Protein AF-A0A5E4DAN8-F1 (afdb_monomer)

pLDDT: mean 85.04, std 5.86, range [59.47, 91.56]

Solvent-accessible surface area (backbone atoms only — not comparable to full-atom values): 3833 Å² total; per-residue (Å²): 96,96,88,60,73,96,67,92,77,82,84,68,89,46,71,76,35,74,42,75,49,98,74,32,41,36,40,32,40,66,90,77,73,41,78,48,79,45,62,92,75,88,55,80,91,69,59,71,90,86,81,90,85,133

Foldseek 3Di:
DVPDPDDCQDDDDDAQDWDDGPQWIWHQHPVVRDIDIDHPDDDPVPDDDDDDDD

InterPro domains:
  IPR013783 Immunoglobulin-like fold [G3DSA:2.60.40.10] (1-54)
  IPR036179 Immunoglobulin-like domain superfamily [SSF48726] (1-54)
  IPR051287 T cell receptor variable region [PTHR19367] (1-54)

Mean predicted aligned error: 4.88 Å

Sequence (54 aa):
YPGEGLQLFFRVSKANEKGSNRGFQATYNKEATSFHLEKDCVQESHSAVYYCAL

Structure (mmCIF, N/CA/C/O backbone):
data_AF-A0A5E4DAN8-F1
#
_entry.id   AF-A0A5E4DAN8-F1
#
loop_
_atom_site.group_PDB
_atom_site.id
_atom_site.type_symbol
_atom_site.label_atom_id
_atom_site.label_alt_id
_atom_site.label_comp_id
_atom_site.label_asym_id
_atom_site.label_entity_id
_atom_site.label_seq_id
_atom_site.pdbx_PDB_ins_code
_atom_site.Cartn_x
_atom_site.Cartn_y
_atom_site.Cartn_z
_atom_site.occupancy
_atom_site.B_iso_or_equiv
_atom_site.auth_seq_id
_atom_site.auth_comp_id
_atom_site.auth_asym_id
_atom_site.auth_atom_id
_atom_site.pdbx_PDB_model_num
ATOM 1 N N . TYR A 1 1 ? -6.382 4.561 15.319 1.00 59.47 1 TYR A N 1
ATOM 2 C CA . TYR A 1 1 ? -7.684 4.365 15.983 1.00 59.47 1 TYR A CA 1
ATOM 3 C C . TYR A 1 1 ? -8.781 5.088 15.223 1.00 59.47 1 TYR A C 1
ATOM 5 O O . TYR A 1 1 ? -8.495 6.113 14.611 1.00 59.47 1 TYR A O 1
ATOM 13 N N . PRO A 1 2 ? -10.022 4.571 15.223 1.00 67.06 2 PRO A N 1
ATOM 14 C CA . PRO A 1 2 ? -11.158 5.273 14.628 1.00 67.06 2 PRO A CA 1
ATOM 15 C C . PRO A 1 2 ? -11.252 6.695 15.203 1.00 67.06 2 PRO A C 1
ATOM 17 O O . PRO A 1 2 ? -11.268 6.857 16.419 1.00 67.06 2 PRO A O 1
ATOM 20 N N . GLY A 1 3 ? -11.253 7.715 14.340 1.00 80.25 3 GLY A N 1
ATOM 21 C CA . GLY A 1 3 ? -11.264 9.129 14.742 1.00 80.25 3 GLY A CA 1
ATOM 22 C C . GLY A 1 3 ? -9.891 9.816 14.805 1.00 80.25 3 GLY A C 1
ATOM 23 O O . GLY A 1 3 ? -9.846 11.041 14.865 1.00 80.25 3 GLY A O 1
ATOM 24 N N . GLU A 1 4 ? -8.775 9.081 14.720 1.00 78.25 4 GLU A N 1
ATOM 25 C CA . GLU A 1 4 ? -7.486 9.701 14.384 1.00 78.25 4 GLU A CA 1
ATOM 26 C C . GLU A 1 4 ? -7.497 10.110 12.906 1.00 78.25 4 GLU A C 1
ATOM 28 O O . GLU A 1 4 ? -7.893 9.330 12.037 1.00 78.25 4 GLU A O 1
ATOM 33 N N . GLY A 1 5 ? -7.057 11.336 12.612 1.00 84.94 5 GLY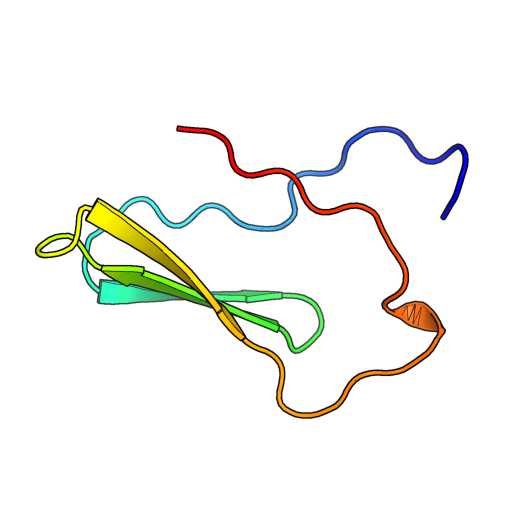 A N 1
ATOM 34 C CA . GLY A 1 5 ? -6.862 11.786 11.235 1.00 84.94 5 GLY A CA 1
ATOM 35 C C . GLY A 1 5 ? -5.839 10.929 10.481 1.00 84.94 5 GLY A C 1
ATOM 36 O O . GLY A 1 5 ? -5.102 10.135 11.072 1.00 84.94 5 GLY A O 1
ATOM 37 N N . LEU A 1 6 ? -5.772 11.109 9.159 1.00 89.50 6 LEU A N 1
ATOM 38 C CA . LEU A 1 6 ? -4.762 10.453 8.327 1.00 89.50 6 LEU A CA 1
ATOM 39 C C . LEU A 1 6 ? -3.356 10.811 8.822 1.00 89.50 6 LEU A C 1
ATOM 41 O O . LEU A 1 6 ? -2.997 11.983 8.920 1.00 89.50 6 LEU A O 1
ATOM 45 N N . GLN A 1 7 ? -2.556 9.787 9.106 1.00 88.00 7 GLN A N 1
ATOM 46 C CA . GLN A 1 7 ? -1.156 9.930 9.496 1.00 88.00 7 GLN A CA 1
ATOM 47 C C . GLN A 1 7 ? -0.269 9.312 8.418 1.00 88.00 7 GLN A C 1
ATOM 49 O O . GLN A 1 7 ? -0.553 8.220 7.920 1.00 88.00 7 GLN A O 1
ATOM 54 N N . LEU A 1 8 ? 0.820 10.001 8.065 1.00 87.69 8 LEU A N 1
ATOM 55 C CA . LEU A 1 8 ? 1.805 9.458 7.135 1.00 87.69 8 LEU A CA 1
ATOM 56 C C . LEU A 1 8 ? 2.481 8.243 7.775 1.00 87.69 8 LEU A C 1
ATOM 58 O O . LEU A 1 8 ? 3.216 8.374 8.753 1.00 87.69 8 LEU A O 1
ATOM 62 N N . PHE A 1 9 ? 2.227 7.063 7.211 1.00 85.25 9 PHE A N 1
ATOM 63 C CA . PHE A 1 9 ? 2.741 5.808 7.749 1.00 85.25 9 PHE A CA 1
ATOM 64 C C . PHE A 1 9 ? 4.102 5.442 7.150 1.00 85.25 9 PHE A C 1
ATOM 66 O O . PHE A 1 9 ? 5.066 5.201 7.877 1.00 85.25 9 PHE A O 1
ATOM 73 N N . PHE A 1 10 ? 4.196 5.485 5.822 1.00 85.12 10 PHE A N 1
ATOM 74 C CA . PHE A 1 10 ? 5.415 5.228 5.069 1.00 85.12 10 PHE A CA 1
ATOM 75 C C . PHE A 1 10 ? 5.535 6.176 3.891 1.00 85.12 10 PHE A C 1
ATOM 77 O O . PHE A 1 10 ? 4.545 6.519 3.249 1.00 85.12 10 PHE A O 1
ATOM 84 N N . ARG A 1 11 ? 6.776 6.533 3.572 1.00 84.06 11 ARG A N 1
ATOM 85 C CA . ARG A 1 11 ? 7.142 7.125 2.292 1.00 84.06 11 ARG A CA 1
ATOM 86 C C . ARG A 1 11 ? 8.407 6.433 1.815 1.00 84.06 11 ARG A C 1
ATOM 88 O O . ARG A 1 11 ? 9.468 6.641 2.390 1.00 84.06 11 ARG A O 1
ATOM 95 N N . VAL A 1 12 ? 8.273 5.606 0.787 1.00 80.94 12 VAL A N 1
ATOM 96 C CA . VAL A 1 12 ? 9.406 5.030 0.062 1.00 80.94 12 VAL A CA 1
ATOM 97 C C . VAL A 1 12 ? 9.421 5.715 -1.289 1.00 80.94 12 VAL A C 1
ATOM 99 O O . VAL A 1 12 ? 8.419 5.710 -1.997 1.00 80.94 12 VAL A O 1
ATOM 102 N N . SER A 1 13 ? 10.521 6.389 -1.597 1.00 77.69 13 SER A N 1
ATOM 103 C CA . SER A 1 13 ? 10.622 7.249 -2.780 1.00 77.69 13 SER A CA 1
ATOM 104 C C . SER A 1 13 ? 11.554 6.669 -3.835 1.00 77.69 13 SER A C 1
ATOM 106 O O . SER A 1 13 ? 11.453 7.012 -5.012 1.00 77.69 13 SER A O 1
ATOM 108 N N . LYS A 1 14 ? 12.454 5.770 -3.427 1.00 81.50 14 LYS A N 1
ATOM 109 C CA . LYS A 1 14 ? 13.434 5.137 -4.305 1.00 81.50 14 LYS A CA 1
ATOM 110 C C . LYS A 1 14 ? 13.097 3.666 -4.515 1.00 81.50 14 LYS A C 1
ATOM 112 O O . LYS A 1 14 ? 12.604 2.978 -3.628 1.00 81.50 14 LYS A O 1
ATOM 117 N N . ALA A 1 15 ? 13.381 3.175 -5.715 1.00 77.50 15 ALA A N 1
ATOM 118 C CA . ALA A 1 15 ? 13.281 1.750 -6.006 1.00 77.50 15 ALA A CA 1
ATOM 119 C C . ALA A 1 15 ? 14.205 0.959 -5.074 1.00 77.50 15 ALA A C 1
ATOM 121 O O . ALA A 1 15 ? 15.348 1.371 -4.868 1.00 77.50 15 ALA A O 1
ATOM 122 N N . ASN A 1 16 ? 13.716 -0.164 -4.544 1.00 73.38 16 ASN A N 1
ATOM 123 C CA . ASN A 1 16 ? 14.441 -1.037 -3.611 1.00 73.38 16 ASN A CA 1
ATOM 124 C C . ASN A 1 16 ? 14.805 -0.389 -2.263 1.00 73.38 16 ASN A C 1
ATOM 126 O O . ASN A 1 16 ? 15.560 -0.968 -1.481 1.00 73.38 16 ASN A O 1
ATOM 130 N N . GLU A 1 17 ? 14.269 0.795 -1.964 1.00 80.69 17 GLU A N 1
ATOM 131 C CA . GLU A 1 17 ? 14.351 1.373 -0.628 1.00 80.69 17 GLU A CA 1
ATOM 132 C C . GLU A 1 17 ? 13.389 0.619 0.296 1.00 80.69 17 GLU A C 1
ATOM 134 O O . GLU A 1 17 ? 12.241 0.338 -0.059 1.00 80.69 17 GLU A O 1
ATOM 139 N N . LYS A 1 18 ? 13.891 0.252 1.478 1.00 81.94 18 LYS A N 1
ATOM 140 C CA . LYS A 1 18 ? 13.111 -0.410 2.520 1.00 81.94 18 LYS A CA 1
ATOM 141 C C . LYS A 1 18 ? 12.803 0.591 3.621 1.00 81.94 18 LYS A C 1
ATOM 143 O O . LYS A 1 18 ? 13.716 1.114 4.257 1.00 81.94 18 LYS A O 1
ATOM 148 N N . GLY A 1 19 ? 11.522 0.852 3.848 1.00 82.81 19 GLY A N 1
ATOM 149 C CA . GLY A 1 19 ? 11.052 1.605 5.008 1.00 82.81 19 GLY A CA 1
ATOM 150 C C . GLY A 1 19 ? 10.729 0.662 6.163 1.00 82.81 19 GLY A C 1
ATOM 151 O O . GLY A 1 19 ? 10.205 -0.423 5.929 1.00 82.81 19 GLY A O 1
ATOM 152 N N . SER A 1 20 ? 10.990 1.077 7.406 1.00 86.56 20 SER A N 1
ATOM 153 C CA . SER A 1 20 ? 10.469 0.383 8.593 1.00 86.56 20 SER A CA 1
ATOM 154 C C . SER A 1 20 ? 9.766 1.361 9.535 1.00 86.56 20 SER A C 1
ATOM 156 O O . SER A 1 20 ? 10.249 2.468 9.763 1.00 86.56 20 SER A O 1
ATOM 158 N N . ASN A 1 21 ? 8.582 0.992 10.023 1.00 85.06 21 ASN A N 1
ATOM 159 C CA . ASN A 1 21 ? 7.790 1.811 10.945 1.00 85.06 21 ASN A CA 1
ATOM 160 C C . ASN A 1 21 ? 6.858 0.905 11.750 1.00 85.06 21 ASN A C 1
ATOM 162 O O . ASN A 1 21 ? 6.152 0.082 11.174 1.00 85.06 21 ASN A O 1
ATOM 166 N N . ARG A 1 22 ? 6.864 1.027 13.083 1.00 83.12 22 ARG A N 1
ATOM 167 C CA . ARG A 1 22 ? 6.042 0.207 14.001 1.00 83.12 22 ARG A CA 1
ATOM 168 C C . ARG A 1 22 ? 6.089 -1.299 13.681 1.00 83.12 22 ARG A C 1
ATOM 170 O O . ARG A 1 22 ? 5.071 -1.982 13.742 1.00 83.12 22 ARG A O 1
ATOM 177 N N . GLY A 1 23 ? 7.256 -1.812 13.284 1.00 85.38 23 GLY A N 1
ATOM 178 C CA . GLY A 1 23 ? 7.453 -3.220 12.913 1.00 85.38 23 GLY A CA 1
ATOM 179 C C . GLY A 1 23 ? 6.790 -3.649 11.599 1.00 85.38 23 GLY A C 1
ATOM 180 O O . GLY A 1 23 ? 6.657 -4.841 11.365 1.00 85.38 23 GLY A O 1
ATOM 181 N N . PHE A 1 24 ? 6.316 -2.713 10.780 1.00 90.06 24 PHE A N 1
ATOM 182 C CA . PHE A 1 24 ? 6.006 -2.959 9.375 1.00 90.06 24 PHE A CA 1
ATOM 183 C C . PHE A 1 24 ? 7.250 -2.684 8.529 1.00 90.06 24 PHE A C 1
ATOM 185 O O . PHE A 1 24 ? 8.031 -1.783 8.853 1.00 90.06 24 PHE A O 1
ATOM 192 N N . GLN A 1 25 ? 7.398 -3.428 7.440 1.00 91.56 25 GLN A N 1
ATOM 193 C CA . GLN A 1 25 ? 8.368 -3.198 6.380 1.00 91.56 25 GLN A CA 1
ATOM 194 C C . GLN A 1 25 ? 7.638 -2.796 5.104 1.00 91.56 25 GLN A C 1
ATOM 196 O O . GLN A 1 25 ? 6.595 -3.349 4.771 1.00 91.56 25 GLN A O 1
ATOM 201 N N . ALA A 1 26 ? 8.185 -1.816 4.398 1.00 90.56 26 ALA A N 1
ATOM 202 C CA . ALA A 1 26 ? 7.650 -1.343 3.135 1.00 90.56 26 ALA A CA 1
ATOM 203 C C . ALA A 1 26 ? 8.722 -1.422 2.052 1.00 90.56 26 ALA A C 1
ATOM 205 O O . ALA A 1 26 ? 9.824 -0.910 2.254 1.00 90.56 26 ALA A O 1
ATOM 206 N N . THR A 1 27 ? 8.381 -2.006 0.906 1.00 89.94 27 THR A N 1
ATOM 207 C CA . THR A 1 27 ? 9.281 -2.141 -0.244 1.00 89.94 27 THR A CA 1
ATOM 208 C C . THR A 1 27 ? 8.605 -1.598 -1.497 1.00 89.94 27 THR A C 1
ATOM 210 O O . THR A 1 27 ? 7.504 -2.024 -1.850 1.00 89.94 27 THR A O 1
ATOM 213 N N . TYR A 1 28 ? 9.277 -0.680 -2.197 1.00 88.56 28 TYR A N 1
ATOM 214 C CA . TYR A 1 28 ? 8.839 -0.227 -3.517 1.00 88.56 28 TYR A CA 1
ATOM 215 C C . TYR A 1 28 ? 9.512 -1.050 -4.621 1.00 88.56 28 TYR A C 1
ATOM 217 O O . TYR A 1 28 ? 10.723 -0.937 -4.847 1.00 88.56 28 TYR A O 1
ATOM 225 N N . ASN A 1 29 ? 8.713 -1.863 -5.315 1.00 87.00 29 ASN A N 1
ATOM 226 C CA . ASN A 1 29 ? 9.143 -2.626 -6.478 1.00 87.00 29 ASN A CA 1
ATOM 227 C C . ASN A 1 29 ? 8.865 -1.813 -7.750 1.00 87.00 29 ASN A C 1
ATOM 229 O O . ASN A 1 29 ? 7.725 -1.680 -8.197 1.00 87.00 29 ASN A O 1
ATOM 233 N N . LYS A 1 30 ? 9.933 -1.278 -8.34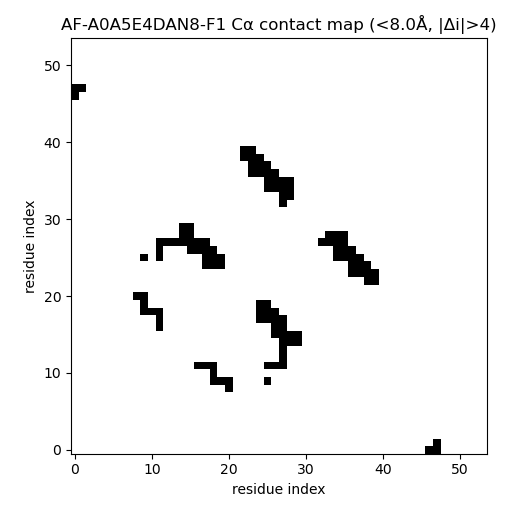8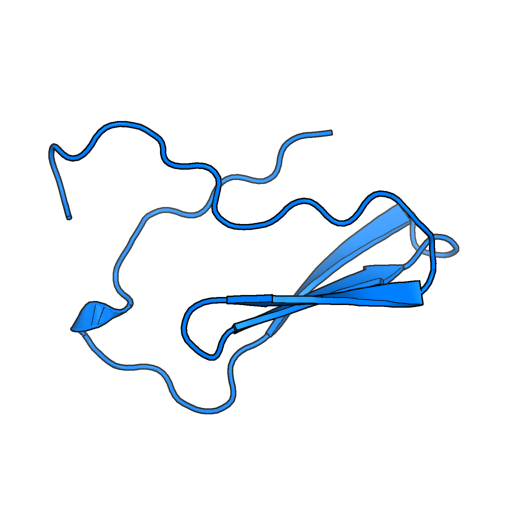 1.00 84.44 30 LYS A N 1
ATOM 234 C CA . LYS A 1 30 ? 9.845 -0.451 -9.557 1.00 84.44 30 LYS A CA 1
ATOM 235 C C . LYS A 1 30 ? 9.468 -1.250 -10.805 1.00 84.44 30 LYS A C 1
ATOM 237 O O . LYS A 1 30 ? 8.815 -0.694 -11.679 1.00 84.44 30 LYS A O 1
ATOM 242 N N . GLU A 1 31 ? 9.868 -2.516 -10.899 1.00 86.56 31 GLU A N 1
ATOM 243 C CA . GLU A 1 31 ? 9.592 -3.358 -12.072 1.00 86.56 31 GLU A CA 1
ATOM 244 C C . GLU A 1 31 ? 8.104 -3.696 -12.171 1.00 86.56 31 GLU A C 1
ATOM 246 O O . GLU A 1 31 ? 7.511 -3.586 -13.239 1.00 86.56 31 GLU A O 1
ATOM 251 N N . ALA A 1 32 ? 7.489 -4.036 -11.036 1.00 86.62 32 ALA A N 1
ATOM 252 C CA . ALA A 1 32 ? 6.059 -4.317 -10.942 1.00 86.62 32 ALA A CA 1
ATOM 253 C C . ALA A 1 32 ? 5.203 -3.057 -10.713 1.00 86.62 32 ALA A C 1
ATOM 255 O O . ALA A 1 32 ? 3.976 -3.150 -10.655 1.00 86.62 32 ALA A O 1
ATOM 256 N N . THR A 1 33 ? 5.825 -1.880 -10.558 1.00 86.75 33 THR A N 1
ATOM 257 C CA . THR A 1 33 ? 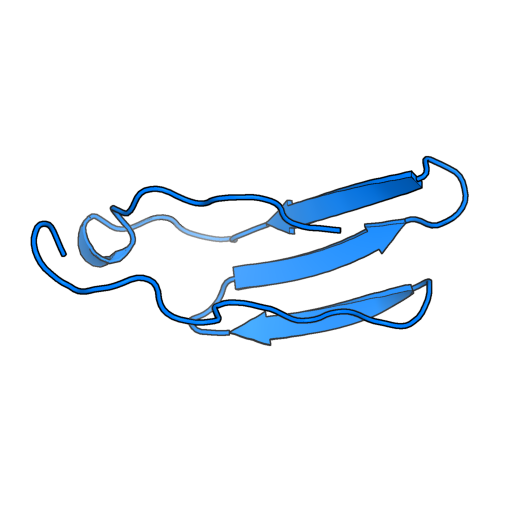5.162 -0.629 -10.136 1.00 86.75 33 THR A CA 1
ATOM 258 C C . THR A 1 33 ? 4.252 -0.831 -8.919 1.00 86.75 33 THR A C 1
ATOM 260 O O . THR A 1 33 ? 3.136 -0.321 -8.859 1.00 86.75 33 THR A O 1
ATOM 263 N N . SER A 1 34 ? 4.723 -1.616 -7.949 1.00 87.31 34 SER A N 1
ATOM 264 C CA . SER A 1 34 ? 3.942 -2.046 -6.793 1.00 87.31 34 SER A CA 1
ATOM 265 C C . SER A 1 34 ? 4.596 -1.633 -5.480 1.00 87.31 34 SER A C 1
ATOM 267 O O . SER A 1 34 ? 5.820 -1.527 -5.352 1.00 87.31 34 SER A O 1
ATOM 269 N N . PHE A 1 35 ? 3.752 -1.406 -4.476 1.00 87.94 35 PHE A N 1
ATOM 270 C CA . PHE A 1 35 ? 4.170 -1.108 -3.115 1.00 87.94 35 PHE A CA 1
ATOM 271 C C 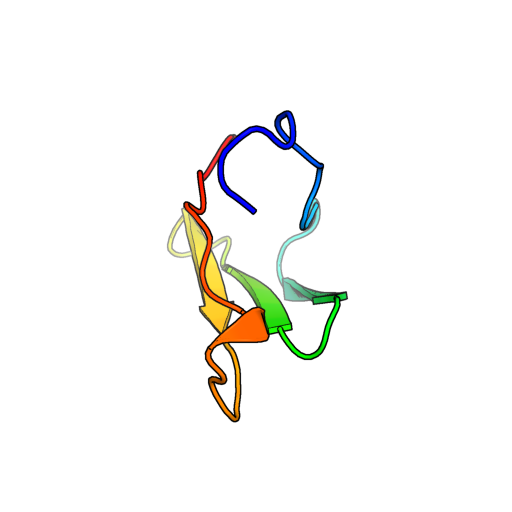. PHE A 1 35 ? 3.765 -2.262 -2.208 1.00 87.94 35 PHE A C 1
ATOM 273 O O . PHE A 1 35 ? 2.585 -2.594 -2.107 1.00 87.94 35 PHE A O 1
ATOM 280 N N . HIS A 1 36 ? 4.747 -2.907 -1.590 1.00 89.94 36 HIS A N 1
ATOM 281 C CA . HIS A 1 36 ? 4.522 -4.066 -0.739 1.00 89.94 36 HIS A CA 1
ATOM 282 C C . HIS A 1 36 ? 4.668 -3.638 0.716 1.00 89.94 36 HIS A C 1
ATOM 284 O O . HIS A 1 36 ? 5.689 -3.060 1.089 1.00 89.94 36 HIS A O 1
ATOM 290 N N . LEU A 1 37 ? 3.639 -3.906 1.517 1.00 90.19 37 LEU A N 1
ATOM 291 C CA . LEU A 1 37 ? 3.618 -3.633 2.947 1.00 90.19 37 LEU A CA 1
ATOM 292 C C . LEU A 1 37 ? 3.543 -4.960 3.704 1.00 90.19 37 LEU A C 1
ATOM 294 O O . LEU A 1 37 ? 2.580 -5.707 3.560 1.00 90.19 37 LEU A O 1
ATOM 298 N N . GLU A 1 38 ? 4.554 -5.233 4.517 1.00 91.56 38 GLU A N 1
ATOM 299 C CA . GLU A 1 38 ? 4.774 -6.513 5.185 1.00 91.56 38 GLU A CA 1
ATOM 300 C C . GLU A 1 38 ? 4.890 -6.318 6.699 1.00 91.56 38 GLU A C 1
ATOM 302 O O . GLU A 1 38 ? 5.330 -5.271 7.181 1.00 91.56 38 GLU A O 1
ATOM 307 N N . LYS A 1 39 ? 4.491 -7.328 7.472 1.00 90.88 39 LYS A N 1
ATOM 308 C CA . LYS A 1 39 ? 4.633 -7.347 8.929 1.00 90.88 39 LYS A CA 1
ATOM 309 C C . LYS A 1 39 ? 4.749 -8.780 9.423 1.00 90.88 39 LYS A C 1
ATOM 311 O O . LYS A 1 39 ? 3.887 -9.595 9.113 1.00 90.88 39 LYS A O 1
ATOM 316 N N . ASP A 1 40 ? 5.755 -9.049 10.249 1.00 88.44 40 ASP A N 1
ATOM 317 C CA . ASP A 1 40 ? 6.033 -10.407 10.731 1.00 88.44 40 ASP A CA 1
ATOM 318 C C . ASP A 1 40 ? 4.974 -10.932 11.717 1.00 88.44 40 ASP A C 1
ATOM 320 O O . ASP A 1 40 ? 4.691 -12.125 11.757 1.00 88.44 40 ASP A O 1
ATOM 324 N N . CYS A 1 41 ? 4.370 -10.052 12.525 1.00 88.12 41 CYS A N 1
ATOM 325 C CA . CYS A 1 41 ? 3.360 -10.426 13.518 1.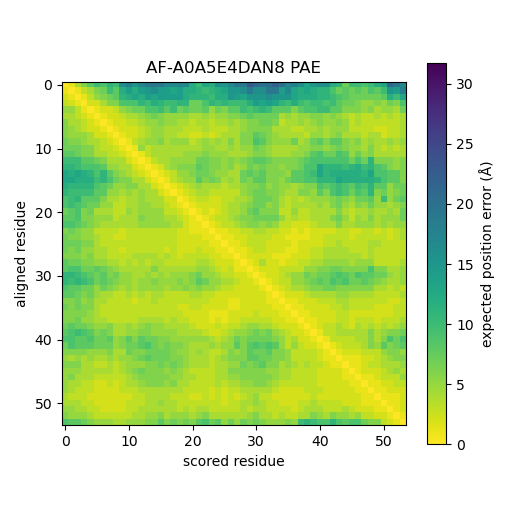00 88.12 41 CYS A CA 1
ATOM 326 C C . CYS A 1 41 ? 2.294 -9.337 13.671 1.00 88.12 41 CYS A C 1
ATOM 328 O O . CYS A 1 41 ? 2.616 -8.180 13.943 1.00 88.12 41 CYS A O 1
ATOM 330 N N . VAL A 1 42 ? 1.018 -9.697 13.516 1.00 87.88 42 VAL A N 1
ATOM 331 C CA . VAL A 1 42 ? -0.120 -8.774 13.638 1.00 87.88 42 VAL A CA 1
ATOM 332 C C . VAL A 1 42 ? -0.698 -8.840 15.055 1.00 87.88 42 VAL A C 1
ATOM 334 O O . VAL A 1 42 ? -0.778 -9.899 15.664 1.00 87.88 42 VAL A O 1
ATOM 337 N N . GLN A 1 43 ? -1.108 -7.687 15.582 1.00 88.69 43 GLN A N 1
ATOM 338 C CA . GLN A 1 43 ? -1.748 -7.534 16.898 1.00 88.69 43 GLN A CA 1
ATOM 339 C C . GLN A 1 43 ? -2.940 -6.589 16.746 1.00 88.69 43 GLN A C 1
ATOM 341 O O . GLN A 1 43 ? -2.955 -5.792 15.808 1.00 88.69 43 GLN A O 1
ATOM 346 N N . GLU A 1 44 ? -3.897 -6.620 17.672 1.00 87.69 44 GLU A N 1
ATOM 347 C CA . GLU A 1 44 ? -5.092 -5.758 17.627 1.00 87.69 44 GLU A CA 1
ATOM 348 C C . GLU A 1 44 ? -4.749 -4.260 17.573 1.00 87.69 44 GLU A C 1
ATOM 350 O O . GLU A 1 44 ? -5.412 -3.490 16.882 1.00 87.69 44 GLU A O 1
ATOM 355 N N . SER A 1 45 ? -3.647 -3.858 18.213 1.00 84.00 45 SER A N 1
ATOM 356 C CA . SER A 1 45 ? -3.103 -2.492 18.176 1.00 84.00 45 SER A CA 1
ATOM 357 C C . SER A 1 45 ? -2.672 -2.025 16.779 1.00 84.00 45 SER A C 1
ATOM 359 O O . SER A 1 45 ? -2.489 -0.828 16.560 1.00 84.00 45 SER A O 1
ATOM 361 N N . HIS A 1 46 ? -2.513 -2.949 15.830 1.00 86.56 46 HIS A N 1
ATOM 362 C CA . HIS A 1 46 ? -2.205 -2.663 14.431 1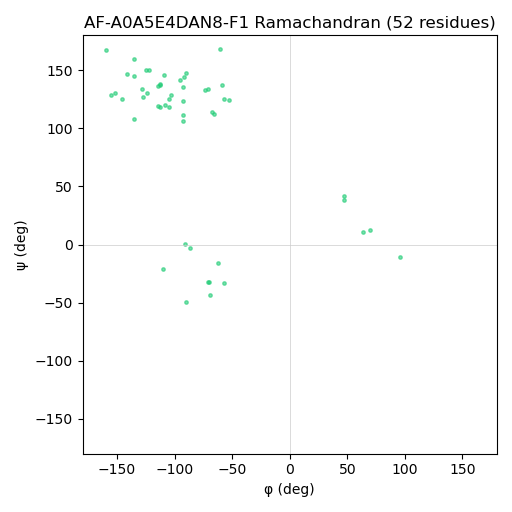.00 86.56 46 HIS A CA 1
ATOM 363 C C . HIS A 1 46 ? -3.464 -2.499 13.566 1.00 86.56 46 HIS A C 1
ATOM 365 O O . HIS A 1 46 ? -3.344 -2.268 12.366 1.00 86.56 46 HIS A O 1
ATOM 371 N N . SER A 1 47 ? -4.662 -2.612 14.150 1.00 88.12 47 SER A N 1
ATOM 372 C CA . SER A 1 47 ? -5.919 -2.405 13.433 1.00 88.12 47 SER A CA 1
ATOM 373 C C . SER A 1 47 ? -6.077 -0.940 13.018 1.00 88.12 47 SER A C 1
ATOM 375 O O . SER A 1 47 ? -6.188 -0.030 13.846 1.00 88.12 47 SER A O 1
ATOM 377 N N . ALA A 1 48 ? -6.066 -0.712 11.708 1.00 88.44 48 ALA A N 1
ATOM 378 C CA . ALA A 1 48 ? -6.262 0.578 11.065 1.00 88.44 48 ALA A CA 1
ATOM 379 C C . ALA A 1 48 ? -6.683 0.364 9.604 1.00 88.44 48 ALA A C 1
ATOM 381 O O . ALA A 1 48 ? -6.552 -0.732 9.059 1.00 88.44 48 ALA A O 1
ATOM 382 N N . VAL A 1 49 ? -7.158 1.428 8.955 1.00 89.06 49 VAL A N 1
ATOM 383 C CA . VAL A 1 49 ? -7.355 1.438 7.501 1.00 89.06 49 VAL A CA 1
ATOM 384 C C . VAL A 1 49 ? -6.098 2.004 6.848 1.00 89.06 49 VAL A C 1
ATOM 386 O O . VAL A 1 49 ? -5.681 3.117 7.168 1.00 89.06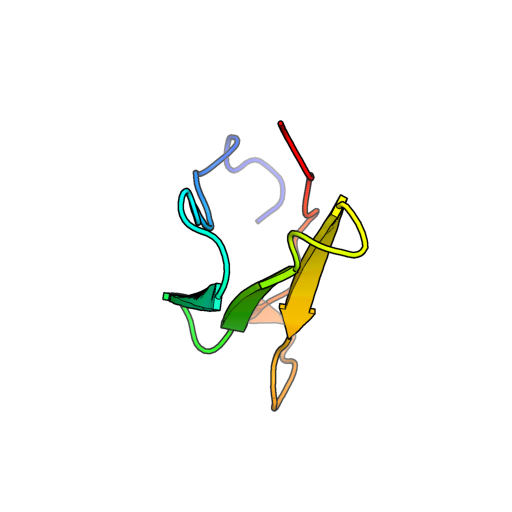 49 VAL A O 1
ATOM 389 N N . TYR A 1 50 ? -5.502 1.238 5.937 1.00 88.75 50 TYR A N 1
ATOM 390 C CA . TYR A 1 50 ? -4.296 1.620 5.210 1.00 88.75 50 TYR A CA 1
ATOM 391 C C . TYR A 1 50 ? -4.652 2.048 3.789 1.00 88.75 50 TYR A C 1
ATOM 393 O O . TYR A 1 50 ? -5.322 1.316 3.065 1.00 88.75 50 TYR A O 1
ATOM 401 N N . TYR A 1 51 ? -4.175 3.225 3.391 1.00 89.00 51 TYR A N 1
ATOM 402 C CA . TYR A 1 51 ? -4.383 3.776 2.056 1.00 89.00 51 TYR A CA 1
ATOM 403 C C . TYR A 1 51 ? -3.057 3.842 1.304 1.00 89.00 51 TYR A C 1
ATOM 405 O O . TYR A 1 51 ? -2.041 4.252 1.866 1.00 89.00 51 TYR A O 1
ATOM 413 N N . CYS A 1 52 ? -3.082 3.467 0.026 1.00 87.50 52 CYS A N 1
ATOM 414 C CA . CYS A 1 52 ? -1.968 3.688 -0.892 1.00 87.50 52 CYS A CA 1
ATOM 415 C C . CYS A 1 52 ? -2.172 5.020 -1.625 1.00 87.50 52 CYS A C 1
ATOM 417 O O . CYS A 1 52 ? -3.276 5.300 -2.091 1.00 87.50 52 CYS A O 1
ATOM 419 N N . ALA A 1 53 ? -1.113 5.823 -1.732 1.00 85.44 53 ALA A N 1
ATOM 420 C CA . ALA A 1 53 ? -1.085 7.078 -2.483 1.00 85.44 53 ALA A CA 1
ATOM 421 C C . ALA A 1 53 ? 0.211 7.146 -3.308 1.00 85.44 53 ALA A C 1
ATOM 423 O O . ALA A 1 53 ? 1.244 6.644 -2.855 1.00 85.44 53 ALA A O 1
ATOM 424 N N . LEU A 1 54 ? 0.134 7.736 -4.504 1.00 78.38 54 LEU A N 1
ATOM 425 C CA . LEU A 1 54 ? 1.212 7.847 -5.495 1.00 78.38 54 LEU A CA 1
ATOM 426 C C . LEU A 1 54 ? 1.512 9.320 -5.783 1.00 78.38 54 LEU A C 1
ATOM 428 O O . LEU A 1 54 ? 0.532 10.087 -5.922 1.00 78.38 54 LEU A O 1
#

Radius of gyration: 12.03 Å; Cα contacts (8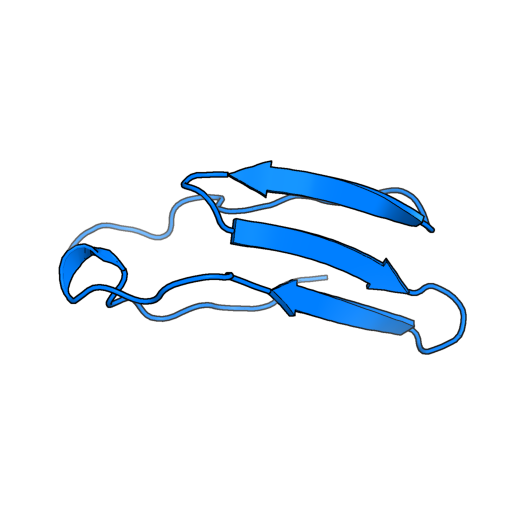 Å, |Δi|>4): 58; chains: 1; bounding box: 26×22×30 Å

Organism: Marmota monax (NCBI:txid9995)

Secondary structure (DSSP, 8-state):
-TTPPP-------STT-EEEETTEEEEEETTTTEEEEEESS--GGG--------

Nearest PDB structures (foldseek):
  7sgq-assembly6_F  TM=5.462E-01  e=1.309E+00  Locusta migratoria
  7snc-assembly1_A  TM=5.626E-01  e=1.598E+00  Schistocerca gregaria
  1gl1-assembly2_J  TM=5.447E-01  e=2.544E+00  Locusta migratoria
  7qcl-assembly1_B  TM=5.547E-01  e=9.609E+00  Homo sapiens